Protein AF-A0A2V9NX56-F1 (afdb_monomer)

Mean predicted aligned error: 3.72 Å

Sequence (125 aa):
PAPVIPRLKEILAKPDQTLGFYNGELRFWLGWAQDVAGDHAVAQETWRQARSELEPLLKEQPENFQLIGDLALTNMGLGDKAAALTLAERAMAANPIEKDALSGPTPIEILARVAARMGEPDRAI

Nearest PDB structures (foldseek):
  3gw4-assembly1_A  TM=5.464E-01  e=4.315E-02  Deinococcus radiodurans R1 = ATCC 13939 = DSM 20539
  3q15-assembly2_B-3  TM=5.459E-01  e=6.366E-02  Bacillus subtilis
  8rte-assembly1_A  TM=5.628E-01  e=6.683E-02  Bacillus phage phi105
  8rte-assembly1_B  TM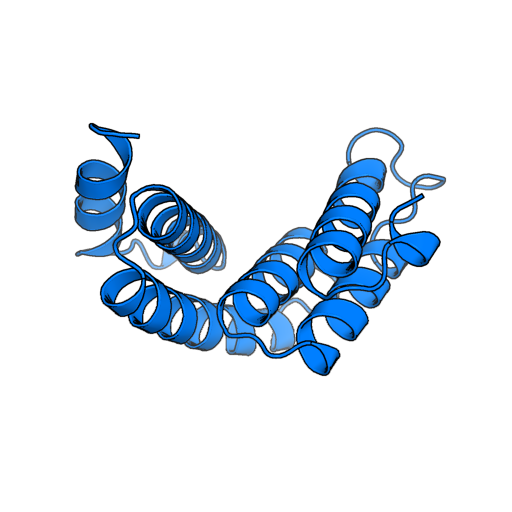=5.549E-01  e=1.386E-01  Bacillus phage phi105
  4i1a-assembly3_B  TM=5.572E-01  e=3.017E-01  Bacillus subtilis subsp. subtilis str. 168

Radius of gyration: 14.26 Å; Cα contacts (8 Å, |Δi|>4): 169; chains: 1; bounding box: 34×26×37 Å

Secondary structure (DSSP, 8-state):
-TTHHHHHHHHHTS--GGGTTHHHHHHHHHHHHHHHTT-HHHHHHHHHHHHHHHHHHHHH-TT-HHHHHHHHHHHHHTT-HHHHHHHHHHHHHHS-TTT-TTTTHHHHHHHHHHHHHTT-GGG--

Solvent-accessible surface area (backbone atoms only — not comparable to full-atom values): 6499 Å² total; per-residue (Å²): 114,88,72,53,55,63,51,46,51,59,52,63,71,65,64,63,75,90,51,59,64,54,57,22,46,49,29,38,54,40,18,50,54,29,43,76,70,66,41,49,75,60,14,45,53,34,26,53,51,19,44,68,54,38,57,62,49,39,72,78,40,77,64,45,32,66,61,33,34,48,48,11,52,29,27,45,70,68,66,38,55,67,60,14,51,56,28,14,53,49,12,30,7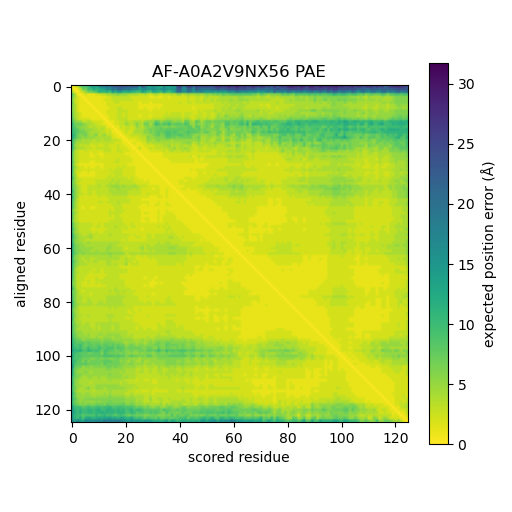0,55,35,42,43,93,82,32,76,84,61,17,58,53,29,52,53,48,30,21,53,45,24,45,76,66,75,37,56,83,65,40,107

pLDDT: mean 92.79, std 6.62, range [53.03, 98.38]

Foldseek 3Di:
DVPLLVVLCVCLVDPDVVCQLVNLVSLLVNLVVCVVVVVLVVSLVSLVVSLVRLVVSCVVVVLPLVSLLSNLSSCLSNVVLVSNLVSLVSSLVSQPCVVPVPCSCVSLCSNLVSCVSNVNNVRND

Structure (mmCIF, N/CA/C/O backbone):
data_AF-A0A2V9NX56-F1
#
_entry.id   AF-A0A2V9NX56-F1
#
loop_
_atom_site.group_PDB
_atom_site.id
_atom_site.type_symbol
_atom_site.label_atom_id
_atom_site.label_alt_id
_atom_site.label_comp_id
_atom_site.label_asym_id
_atom_site.label_entity_id
_atom_site.label_seq_id
_atom_site.pdbx_PDB_ins_code
_atom_site.Cartn_x
_atom_site.Cartn_y
_atom_site.Cartn_z
_atom_site.occupancy
_atom_site.B_iso_or_equiv
_atom_site.auth_seq_id
_atom_site.auth_comp_id
_atom_site.auth_asym_id
_atom_site.auth_atom_id
_atom_site.pdbx_PDB_model_num
ATOM 1 N N . PRO A 1 1 ? -8.582 -11.622 12.189 1.00 53.03 1 PRO A N 1
ATOM 2 C CA . PRO A 1 1 ? -8.528 -10.135 12.193 1.00 53.03 1 PRO A CA 1
ATOM 3 C C . PRO A 1 1 ? -8.675 -9.478 13.581 1.00 53.03 1 PRO A C 1
ATOM 5 O O . PRO A 1 1 ? -8.034 -8.462 13.814 1.00 53.03 1 PRO A O 1
ATOM 8 N N . ALA A 1 2 ? -9.475 -10.035 14.503 1.00 56.25 2 ALA A N 1
ATOM 9 C CA . ALA A 1 2 ? -9.874 -9.353 15.747 1.00 56.25 2 ALA A CA 1
ATOM 10 C C . ALA A 1 2 ? -8.753 -8.697 16.608 1.00 56.25 2 ALA A C 1
ATOM 12 O O . ALA A 1 2 ? -9.014 -7.616 17.128 1.00 56.25 2 ALA A O 1
ATOM 13 N N . PRO A 1 3 ? -7.514 -9.230 16.737 1.00 79.44 3 PRO A N 1
ATOM 14 C CA . PRO A 1 3 ? -6.470 -8.550 17.518 1.00 79.44 3 PRO A CA 1
ATOM 15 C C . PRO A 1 3 ? -5.551 -7.604 16.716 1.00 79.44 3 PRO A C 1
ATOM 17 O O . PRO A 1 3 ? -4.817 -6.832 17.329 1.00 79.44 3 PRO A O 1
ATOM 20 N N . VAL A 1 4 ? -5.560 -7.622 15.373 1.00 89.31 4 VAL A N 1
ATOM 21 C CA . VAL A 1 4 ? -4.562 -6.865 14.580 1.00 89.31 4 VAL A CA 1
ATOM 22 C C . VAL A 1 4 ? -4.902 -5.379 14.455 1.00 89.31 4 VAL A C 1
ATOM 24 O O . VAL A 1 4 ? -4.019 -4.535 14.578 1.00 89.31 4 VAL A O 1
ATOM 27 N N . ILE A 1 5 ? -6.186 -5.044 14.279 1.00 92.88 5 ILE A N 1
ATOM 28 C CA . ILE A 1 5 ? -6.639 -3.653 14.116 1.00 92.88 5 ILE A CA 1
ATOM 29 C C . ILE A 1 5 ? -6.293 -2.805 15.353 1.00 92.88 5 ILE A C 1
ATOM 31 O O . ILE A 1 5 ? -5.704 -1.737 15.171 1.00 92.88 5 ILE A O 1
ATOM 35 N N . PRO A 1 6 ? -6.588 -3.236 16.601 1.00 93.88 6 PRO A N 1
ATOM 36 C CA . PRO A 1 6 ? -6.204 -2.467 17.785 1.00 93.88 6 PRO A CA 1
ATOM 37 C C . PRO A 1 6 ? -4.690 -2.273 17.899 1.00 93.88 6 PRO A C 1
ATOM 39 O O . PRO A 1 6 ? -4.243 -1.182 18.241 1.00 93.88 6 PRO A O 1
ATOM 42 N N . ARG A 1 7 ? -3.896 -3.297 17.557 1.00 93.06 7 ARG A N 1
ATOM 43 C CA . ARG A 1 7 ? -2.434 -3.230 17.653 1.00 93.06 7 ARG A CA 1
ATOM 44 C C . ARG A 1 7 ? -1.824 -2.260 16.644 1.00 93.06 7 ARG A C 1
ATOM 46 O O . ARG A 1 7 ? -0.951 -1.478 17.005 1.00 93.06 7 ARG A O 1
ATOM 53 N N . LEU A 1 8 ? -2.301 -2.278 15.401 1.00 93.31 8 LEU A N 1
ATOM 54 C CA . LEU A 1 8 ? -1.861 -1.331 14.377 1.00 93.31 8 LEU A CA 1
ATOM 55 C C . LEU A 1 8 ? -2.241 0.106 14.755 1.00 93.31 8 LEU A C 1
ATOM 57 O O . LEU A 1 8 ? -1.409 1.000 14.635 1.00 93.31 8 LEU A O 1
ATOM 61 N N . LYS A 1 9 ? -3.450 0.326 15.292 1.00 93.19 9 LYS A N 1
ATOM 62 C CA . LYS A 1 9 ? -3.862 1.644 15.808 1.00 93.19 9 LYS A CA 1
ATOM 63 C C . LYS A 1 9 ? -2.961 2.136 16.941 1.00 93.19 9 LYS A C 1
ATOM 65 O O . LYS A 1 9 ? -2.625 3.312 16.965 1.00 93.19 9 LYS A O 1
ATOM 70 N N . GLU A 1 10 ? -2.572 1.260 17.865 1.00 93.19 10 GLU A N 1
ATOM 71 C CA . GLU A 1 10 ? -1.678 1.609 18.975 1.00 93.19 10 GLU A CA 1
ATOM 72 C C . GLU A 1 10 ? -0.300 2.066 18.476 1.00 93.19 10 GLU A C 1
ATOM 74 O O . GLU A 1 10 ? 0.187 3.113 18.898 1.00 93.19 10 GLU A O 1
ATOM 79 N N . ILE A 1 11 ? 0.299 1.321 17.541 1.00 90.81 11 ILE A N 1
ATOM 80 C CA . ILE A 1 11 ? 1.599 1.665 16.943 1.00 90.81 11 ILE A CA 1
ATOM 81 C C . ILE A 1 11 ? 1.501 2.999 16.187 1.00 90.81 11 ILE A C 1
ATOM 83 O O . ILE A 1 11 ? 2.327 3.890 16.371 1.00 90.81 11 ILE A O 1
ATOM 87 N N . LEU A 1 12 ? 0.447 3.169 15.386 1.00 91.56 12 LEU A N 1
ATOM 88 C CA . LEU A 1 12 ? 0.234 4.358 14.558 1.00 91.56 12 LEU A CA 1
ATOM 89 C C . LEU A 1 12 ? -0.251 5.588 15.342 1.00 91.56 12 LEU A C 1
ATOM 91 O O . LEU A 1 12 ? -0.281 6.682 14.787 1.00 91.56 12 LEU A O 1
ATOM 95 N N . ALA A 1 13 ? -0.603 5.451 16.625 1.00 91.62 13 ALA A N 1
ATOM 96 C CA . ALA A 1 13 ? -0.949 6.592 17.475 1.00 91.62 13 ALA A CA 1
ATOM 97 C C . ALA A 1 13 ? 0.274 7.456 17.823 1.00 91.62 13 ALA A C 1
ATOM 99 O O . ALA A 1 13 ? 0.137 8.650 18.094 1.00 91.62 13 ALA A O 1
ATOM 100 N N . LYS A 1 14 ? 1.470 6.857 17.834 1.00 90.25 14 LYS A N 1
ATOM 101 C CA . LYS A 1 14 ? 2.755 7.541 18.028 1.00 90.25 14 LYS A CA 1
ATOM 102 C C . LYS A 1 14 ? 3.771 6.968 17.036 1.00 90.25 14 LYS A C 1
ATOM 104 O O . LYS A 1 14 ? 4.647 6.209 17.449 1.00 90.25 14 LYS A O 1
ATOM 109 N N . PRO A 1 15 ? 3.631 7.294 15.739 1.00 83.75 15 PRO A N 1
ATOM 110 C CA . PRO A 1 15 ? 4.457 6.697 14.704 1.00 83.75 15 PRO A CA 1
ATOM 111 C C . PRO A 1 15 ? 5.912 7.129 14.891 1.00 83.75 15 PRO A C 1
ATOM 113 O O . PRO A 1 15 ? 6.219 8.325 14.953 1.00 83.75 15 PRO A O 1
ATOM 116 N N . ASP A 1 16 ? 6.805 6.148 14.977 1.00 87.25 16 ASP A N 1
ATOM 117 C CA . ASP A 1 16 ? 8.241 6.386 15.020 1.00 87.25 16 ASP A CA 1
ATOM 118 C C . ASP A 1 16 ? 8.696 6.884 13.645 1.00 87.25 16 ASP A C 1
ATOM 120 O O . ASP A 1 16 ? 8.650 6.163 12.649 1.00 87.25 16 ASP A O 1
ATOM 124 N N . GLN A 1 17 ? 9.114 8.148 13.578 1.00 83.25 17 GLN A N 1
ATOM 125 C CA . GLN A 1 17 ? 9.516 8.792 12.327 1.00 83.25 17 GLN A CA 1
ATOM 126 C C . GLN A 1 17 ? 10.764 8.145 11.710 1.00 83.25 17 GLN A C 1
ATOM 128 O O . GLN A 1 17 ? 10.970 8.250 10.503 1.00 83.25 17 GLN A O 1
ATOM 133 N N . THR A 1 18 ? 11.574 7.434 12.502 1.00 86.25 18 THR A N 1
ATOM 134 C CA . THR A 1 18 ? 12.757 6.721 11.998 1.00 86.25 18 THR A CA 1
ATOM 135 C C . THR A 1 18 ? 12.397 5.513 11.132 1.00 86.25 18 THR A C 1
ATOM 137 O O . THR A 1 18 ? 13.228 5.047 10.356 1.00 86.25 18 THR A O 1
ATOM 140 N N . LEU A 1 19 ? 11.144 5.049 11.198 1.00 81.06 19 LEU A N 1
ATOM 141 C CA . LEU A 1 19 ? 10.632 3.953 10.379 1.00 81.06 19 LEU A CA 1
ATOM 142 C C . LEU A 1 19 ? 10.379 4.354 8.916 1.00 81.06 19 LEU A C 1
ATOM 144 O O . LEU A 1 19 ? 10.158 3.480 8.082 1.00 81.06 19 LEU A O 1
ATOM 148 N N . GLY A 1 20 ? 10.411 5.645 8.569 1.00 83.88 20 GLY A N 1
ATOM 149 C CA . GLY A 1 20 ? 10.235 6.099 7.186 1.00 83.88 20 GLY A CA 1
ATOM 150 C C . GLY A 1 20 ? 8.963 5.530 6.546 1.00 83.88 20 GLY A C 1
ATOM 151 O O . GLY A 1 20 ? 7.862 5.714 7.072 1.00 83.88 20 GLY A O 1
ATOM 152 N N . PHE A 1 21 ? 9.111 4.803 5.432 1.00 82.81 21 PHE A N 1
ATOM 153 C CA . PHE A 1 21 ? 7.969 4.259 4.688 1.00 82.81 21 PHE A CA 1
ATOM 154 C C . PHE A 1 21 ? 7.204 3.147 5.396 1.00 82.81 21 PHE A C 1
ATOM 156 O O . PHE A 1 21 ? 6.024 2.961 5.098 1.00 82.81 21 PHE A O 1
ATOM 163 N N . TYR A 1 22 ? 7.809 2.480 6.380 1.00 86.06 22 TYR A N 1
ATOM 164 C CA . TYR A 1 22 ? 7.122 1.443 7.145 1.00 86.06 22 TYR A CA 1
ATOM 165 C C . TYR A 1 22 ? 5.904 1.997 7.906 1.00 86.06 22 TYR A C 1
ATOM 167 O O . TYR A 1 22 ? 4.956 1.260 8.150 1.00 86.06 22 TYR A O 1
ATOM 175 N N . ASN A 1 23 ? 5.854 3.299 8.234 1.00 86.38 23 ASN A N 1
ATOM 176 C CA . ASN A 1 23 ? 4.632 3.913 8.780 1.00 86.38 23 ASN A CA 1
ATOM 177 C C . ASN A 1 23 ? 3.477 3.906 7.763 1.00 86.38 23 ASN A C 1
ATOM 179 O O . ASN A 1 23 ? 2.332 3.624 8.125 1.00 86.38 23 ASN A O 1
ATOM 183 N N . GLY A 1 24 ? 3.785 4.178 6.493 1.00 82.88 24 GLY A N 1
ATOM 184 C CA . GLY A 1 24 ? 2.826 4.103 5.395 1.00 82.88 24 GLY A CA 1
ATOM 185 C C . GLY A 1 24 ? 2.389 2.664 5.117 1.00 82.88 24 GLY A C 1
ATOM 186 O O . GLY A 1 24 ? 1.193 2.414 4.983 1.00 82.88 24 GLY A O 1
ATOM 187 N N . GLU A 1 25 ? 3.324 1.710 5.142 1.00 88.19 25 GLU A N 1
ATOM 188 C CA . GLU A 1 25 ? 3.030 0.274 5.022 1.00 88.19 25 GLU A CA 1
ATOM 189 C C . GLU A 1 25 ? 2.101 -0.207 6.156 1.00 88.19 25 GLU A C 1
ATOM 191 O O . GLU A 1 25 ? 1.087 -0.866 5.922 1.00 88.19 25 GLU A O 1
ATOM 196 N N . LEU A 1 26 ? 2.380 0.177 7.406 1.00 92.94 26 LEU A N 1
ATOM 197 C CA . LEU A 1 26 ? 1.529 -0.158 8.553 1.00 92.94 26 LEU A CA 1
ATOM 198 C C . LEU A 1 26 ? 0.122 0.438 8.422 1.00 92.94 26 LEU A C 1
ATOM 200 O O . LEU A 1 26 ? -0.860 -0.215 8.792 1.00 92.94 26 LEU A O 1
ATOM 204 N N . ARG A 1 27 ? -0.003 1.658 7.881 1.00 92.44 27 ARG A N 1
ATOM 205 C CA . ARG A 1 27 ? -1.314 2.237 7.552 1.00 92.44 27 ARG A CA 1
ATOM 206 C C . ARG A 1 27 ? -2.002 1.480 6.426 1.00 92.44 27 ARG A C 1
ATOM 208 O O . ARG A 1 27 ? -3.212 1.279 6.516 1.00 92.44 27 ARG A O 1
ATOM 215 N N . PHE A 1 28 ? -1.261 1.008 5.424 1.00 91.94 28 PHE A N 1
ATOM 216 C CA . PHE A 1 28 ? -1.819 0.137 4.397 1.00 91.94 28 PHE A CA 1
ATOM 217 C C . PHE A 1 28 ? -2.418 -1.138 5.029 1.00 91.94 28 PHE A C 1
ATOM 219 O O . PHE A 1 28 ? -3.599 -1.441 4.835 1.00 91.94 28 PHE A O 1
ATOM 226 N N . TRP A 1 29 ? -1.660 -1.834 5.879 1.00 93.25 29 TRP A N 1
ATOM 227 C CA . TRP A 1 29 ? -2.146 -3.035 6.567 1.00 93.25 29 TRP A CA 1
ATOM 228 C C . TRP A 1 29 ? -3.361 -2.760 7.462 1.00 93.25 29 TRP A C 1
ATOM 230 O O . TRP A 1 29 ? -4.276 -3.586 7.541 1.00 93.25 29 TRP A O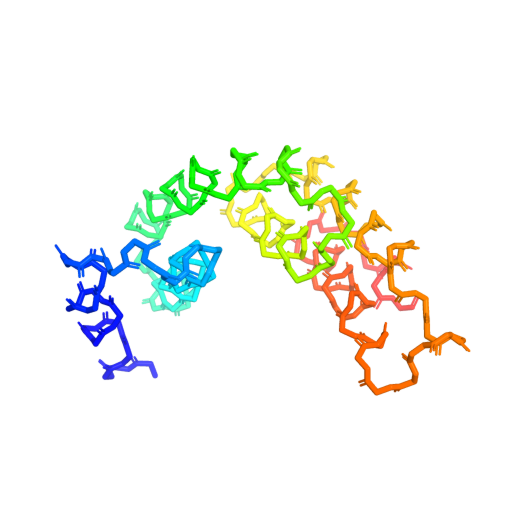 1
ATOM 240 N N . LEU A 1 30 ? -3.408 -1.593 8.112 1.00 95.81 30 LEU A N 1
ATOM 241 C CA . LEU A 1 30 ? -4.555 -1.180 8.920 1.00 95.81 30 LEU A CA 1
ATOM 242 C C . LEU A 1 30 ? -5.805 -0.964 8.061 1.00 95.81 30 LEU A C 1
ATOM 244 O O . LEU A 1 30 ? -6.873 -1.457 8.428 1.00 95.81 30 LEU A O 1
ATOM 248 N N . GLY A 1 31 ? -5.676 -0.262 6.932 1.00 94.62 31 GLY A N 1
ATOM 249 C CA . GLY A 1 31 ? -6.782 -0.041 6.003 1.00 94.62 31 GLY A CA 1
ATOM 250 C C . GLY A 1 31 ? -7.324 -1.364 5.470 1.00 94.62 31 GLY A C 1
ATOM 251 O O . GLY A 1 31 ? -8.536 -1.576 5.457 1.00 94.62 31 GLY A O 1
ATOM 252 N N . TRP A 1 32 ? -6.432 -2.304 5.136 1.00 93.81 32 TRP A N 1
ATOM 253 C CA . TRP A 1 32 ? -6.815 -3.620 4.623 1.00 93.81 32 TRP A CA 1
ATOM 254 C C . TRP A 1 32 ? -7.591 -4.412 5.670 1.00 93.81 32 TRP A C 1
ATOM 256 O O . TRP A 1 32 ? -8.663 -4.947 5.390 1.00 93.81 32 TRP A O 1
ATOM 266 N N . ALA A 1 33 ? -7.077 -4.451 6.901 1.00 95.00 33 ALA A N 1
ATOM 267 C CA . ALA A 1 33 ? -7.722 -5.170 7.988 1.00 95.00 33 ALA A CA 1
ATOM 268 C C . ALA A 1 33 ? -9.111 -4.597 8.317 1.00 95.00 33 ALA A C 1
ATOM 270 O O . ALA A 1 33 ? -10.025 -5.370 8.601 1.00 95.00 33 ALA A O 1
ATOM 271 N N . GLN A 1 34 ? -9.279 -3.271 8.259 1.00 95.62 34 GLN A N 1
ATOM 272 C CA . GLN A 1 34 ? -10.572 -2.602 8.442 1.00 95.62 34 GLN A CA 1
ATOM 273 C C . GLN A 1 34 ? -11.549 -2.917 7.301 1.00 95.62 34 GLN A C 1
ATOM 275 O O . GLN A 1 34 ? -12.705 -3.233 7.571 1.00 95.62 34 GLN A O 1
ATOM 280 N N . ASP A 1 35 ? -11.086 -2.898 6.047 1.00 92.56 35 ASP A N 1
ATOM 281 C CA . ASP A 1 35 ? -11.914 -3.214 4.874 1.00 92.56 35 ASP A CA 1
ATOM 282 C C . ASP A 1 35 ? -12.419 -4.666 4.932 1.00 92.56 35 ASP A C 1
ATOM 284 O O . ASP A 1 35 ? -13.608 -4.930 4.765 1.00 92.56 35 ASP A O 1
ATOM 288 N N . VAL A 1 36 ? -11.534 -5.609 5.279 1.00 91.62 36 VAL A N 1
ATOM 289 C CA . VAL A 1 36 ? -11.878 -7.030 5.482 1.00 91.62 36 VAL A CA 1
ATOM 290 C C . VAL A 1 36 ? -12.824 -7.235 6.671 1.00 91.62 36 VAL A C 1
ATOM 292 O O . VAL A 1 36 ? -13.622 -8.171 6.663 1.00 91.62 36 VAL A O 1
ATOM 295 N N . ALA A 1 37 ? -12.757 -6.381 7.694 1.00 93.31 37 ALA A N 1
ATOM 296 C CA . ALA A 1 37 ? -13.674 -6.414 8.833 1.00 93.31 37 ALA A CA 1
ATOM 297 C C . ALA A 1 37 ? -15.059 -5.805 8.529 1.00 93.31 37 ALA A C 1
ATOM 299 O O . ALA A 1 37 ? -15.952 -5.914 9.366 1.00 93.31 37 ALA A O 1
ATOM 300 N N . GLY A 1 38 ? -15.252 -5.199 7.350 1.00 93.75 38 GLY A N 1
ATOM 301 C CA . GLY A 1 38 ? -16.494 -4.523 6.958 1.00 93.75 38 GLY A CA 1
ATOM 302 C C . GLY A 1 38 ? -16.591 -3.063 7.415 1.00 93.75 38 GLY A C 1
ATOM 303 O O . GLY A 1 38 ? -17.594 -2.399 7.149 1.00 93.75 38 GLY A O 1
ATOM 304 N N . ASP A 1 39 ? -15.547 -2.522 8.050 1.00 95.00 39 ASP A N 1
ATOM 305 C CA . ASP A 1 39 ? -15.488 -1.140 8.540 1.00 95.00 39 ASP A CA 1
ATOM 306 C C . ASP A 1 39 ? -15.110 -0.159 7.410 1.00 95.00 39 ASP A C 1
ATOM 308 O O . ASP A 1 39 ? -14.198 0.660 7.544 1.00 95.00 39 ASP A O 1
ATOM 312 N N . HIS A 1 40 ? -15.802 -0.227 6.268 1.00 94.19 40 HIS A N 1
ATOM 313 C CA . HIS A 1 40 ? -15.401 0.439 5.019 1.00 94.19 40 HIS A CA 1
ATOM 314 C C . HIS A 1 40 ? -15.208 1.959 5.144 1.00 94.19 40 HIS A C 1
ATOM 316 O O . HIS A 1 40 ? -14.298 2.525 4.539 1.00 94.19 40 HIS A O 1
ATOM 322 N N . ALA A 1 41 ? -16.031 2.638 5.950 1.00 95.12 41 ALA A N 1
ATOM 323 C CA . ALA A 1 41 ? -15.888 4.077 6.182 1.00 95.12 41 ALA A CA 1
ATOM 324 C C . ALA A 1 41 ? -14.579 4.415 6.919 1.00 95.12 41 ALA A C 1
ATOM 326 O O . ALA A 1 41 ? -13.912 5.392 6.585 1.00 95.12 41 ALA A O 1
ATOM 327 N N . VAL A 1 42 ? -14.193 3.583 7.891 1.00 95.44 42 VAL A N 1
ATOM 328 C CA . VAL A 1 42 ? -12.935 3.738 8.633 1.00 95.44 42 VAL A CA 1
ATOM 329 C C . VAL A 1 42 ? -11.751 3.376 7.737 1.00 95.44 42 VAL A C 1
ATOM 331 O O . VAL A 1 42 ? -10.761 4.105 7.715 1.00 95.44 42 VAL A O 1
ATOM 334 N N . ALA A 1 43 ? -11.881 2.303 6.951 1.00 96.31 43 ALA A N 1
ATOM 335 C CA . ALA A 1 43 ? -10.875 1.893 5.978 1.00 96.31 43 ALA A CA 1
ATOM 336 C C . ALA A 1 43 ? -10.573 3.014 4.978 1.00 96.31 43 ALA A C 1
ATOM 338 O O . ALA A 1 43 ? -9.407 3.310 4.735 1.00 96.31 43 ALA A O 1
ATOM 339 N N . GLN A 1 44 ? -11.603 3.695 4.461 1.00 96.94 44 GLN A N 1
ATOM 340 C CA . GLN A 1 44 ? -11.432 4.793 3.508 1.00 96.94 44 GLN A CA 1
ATOM 341 C C . GLN A 1 44 ? -10.584 5.939 4.073 1.00 96.94 44 GLN A C 1
ATOM 343 O O . GLN A 1 44 ? -9.714 6.454 3.371 1.00 96.94 44 GLN A O 1
ATOM 348 N N . GLU A 1 45 ? -10.800 6.316 5.333 1.00 96.81 45 GLU A N 1
ATOM 349 C CA . GLU A 1 45 ? -9.986 7.340 5.991 1.00 96.81 45 GLU A CA 1
ATOM 350 C C . GLU A 1 45 ? -8.542 6.862 6.177 1.00 96.81 45 GLU A C 1
ATOM 352 O O . GLU A 1 45 ? -7.598 7.566 5.816 1.00 96.81 45 GLU A O 1
ATOM 357 N N . THR A 1 46 ? -8.352 5.625 6.643 1.00 97.25 46 THR A N 1
ATOM 358 C CA . THR A 1 46 ? -7.013 5.038 6.783 1.00 97.25 46 THR A CA 1
ATOM 359 C C . THR A 1 46 ? -6.271 4.988 5.444 1.00 97.25 46 THR A C 1
ATOM 361 O O . THR A 1 46 ? -5.083 5.304 5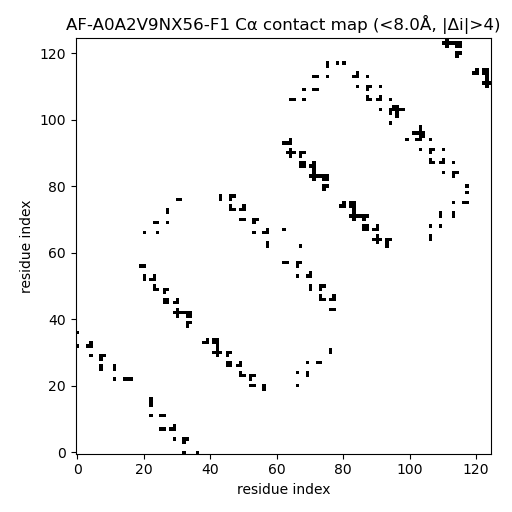.390 1.00 97.25 46 THR A O 1
ATOM 364 N N . TRP A 1 47 ? -6.959 4.672 4.344 1.00 97.38 47 TRP A N 1
ATOM 365 C CA . TRP A 1 47 ? -6.373 4.692 3.007 1.00 97.38 47 TRP A CA 1
ATOM 366 C C . TRP A 1 47 ? -5.923 6.087 2.572 1.00 97.38 47 TRP A C 1
ATOM 368 O O . TRP A 1 47 ? -4.849 6.235 1.988 1.00 97.38 47 TRP A O 1
ATOM 378 N N . ARG A 1 48 ? -6.703 7.132 2.877 1.00 97.50 48 ARG A N 1
ATOM 379 C CA . ARG A 1 48 ? -6.300 8.519 2.587 1.00 97.50 48 ARG A CA 1
ATOM 380 C C . ARG A 1 48 ? -5.039 8.896 3.354 1.00 97.50 48 ARG A C 1
ATOM 382 O O . ARG A 1 48 ? -4.144 9.509 2.773 1.00 97.50 48 ARG A O 1
ATOM 389 N N . GLN A 1 49 ? -4.949 8.486 4.617 1.00 95.44 49 GLN A N 1
ATOM 390 C CA . GLN A 1 49 ? -3.767 8.720 5.442 1.00 95.44 49 GLN A CA 1
ATOM 391 C C . GLN A 1 49 ? -2.548 7.969 4.903 1.00 95.44 49 GLN A C 1
ATOM 393 O O . GLN A 1 49 ? -1.508 8.591 4.705 1.00 95.44 49 GLN A O 1
ATOM 398 N N . ALA A 1 50 ? -2.686 6.676 4.582 1.00 95.75 50 ALA A N 1
ATOM 399 C CA . ALA A 1 50 ? -1.619 5.884 3.969 1.00 95.75 50 ALA A CA 1
ATOM 400 C C . ALA A 1 50 ? -1.077 6.570 2.705 1.00 95.75 50 ALA A C 1
ATOM 402 O O . ALA A 1 50 ? 0.124 6.801 2.586 1.00 95.75 50 ALA A O 1
ATOM 403 N N . ARG A 1 51 ? -1.968 7.002 1.802 1.00 96.56 51 ARG A N 1
ATOM 404 C CA . ARG A 1 51 ? -1.576 7.706 0.575 1.00 96.56 51 ARG A CA 1
ATOM 405 C C . ARG A 1 51 ? -0.814 9.000 0.866 1.00 96.56 51 ARG A C 1
ATOM 407 O O . ARG A 1 51 ? 0.230 9.228 0.264 1.00 96.56 51 ARG A O 1
ATOM 414 N N . SER A 1 52 ? -1.304 9.814 1.803 1.00 94.31 52 SER A N 1
ATOM 415 C CA . SER A 1 52 ? -0.677 11.098 2.150 1.00 94.31 52 SER A CA 1
ATOM 416 C C . SER A 1 52 ? 0.746 10.965 2.701 1.00 94.31 52 SER A C 1
ATOM 418 O O . SER 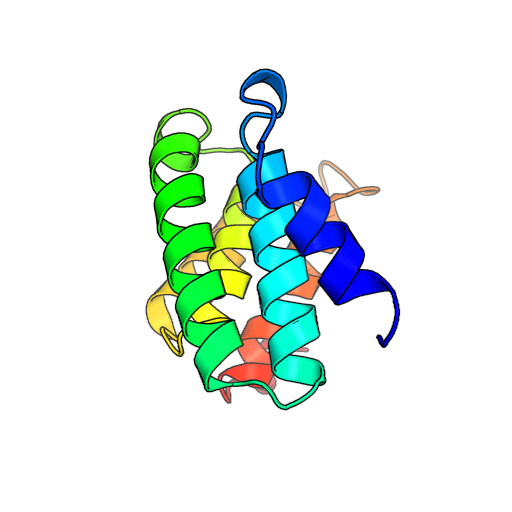A 1 52 ? 1.543 11.888 2.559 1.00 94.31 52 SER A O 1
ATOM 420 N N . GLU A 1 53 ? 1.076 9.819 3.295 1.00 92.25 53 GLU A N 1
ATOM 421 C CA . GLU A 1 53 ? 2.404 9.550 3.848 1.00 92.25 53 GLU A CA 1
ATOM 422 C C . GLU A 1 53 ? 3.335 8.846 2.869 1.00 92.25 53 GLU A C 1
ATOM 424 O O . GLU A 1 53 ? 4.533 9.117 2.854 1.00 92.25 53 GLU A O 1
ATOM 429 N N . LEU A 1 54 ? 2.794 7.962 2.031 1.00 94.19 54 LEU A N 1
ATOM 430 C CA . LEU A 1 54 ? 3.565 7.229 1.032 1.00 94.19 54 LEU A CA 1
ATOM 431 C C . LEU A 1 54 ? 3.970 8.127 -0.153 1.00 94.19 54 LEU A C 1
ATOM 433 O O . LEU A 1 54 ? 5.074 7.990 -0.679 1.00 94.19 54 LEU A O 1
ATOM 437 N N . GLU A 1 55 ? 3.119 9.071 -0.574 1.00 95.38 55 GLU A N 1
ATOM 438 C CA . GLU A 1 55 ? 3.38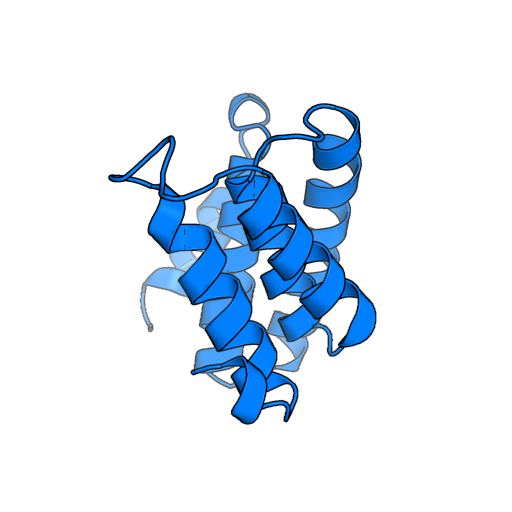4 9.939 -1.736 1.00 95.38 55 GLU A CA 1
ATOM 439 C C . GLU A 1 55 ? 4.648 10.815 -1.605 1.00 95.38 55 GLU A C 1
ATOM 441 O O . GLU A 1 55 ? 5.419 10.870 -2.570 1.00 95.38 55 GLU A O 1
ATOM 446 N N . PRO A 1 56 ? 4.914 11.507 -0.475 1.00 94.62 56 PRO A N 1
ATOM 447 C CA . PRO A 1 56 ? 6.163 12.246 -0.288 1.00 94.62 56 PRO A CA 1
ATOM 448 C C . PRO A 1 56 ? 7.390 11.333 -0.329 1.00 94.62 56 PRO A C 1
ATOM 450 O O . PRO A 1 56 ? 8.357 11.639 -1.024 1.00 94.62 56 PRO A O 1
ATOM 453 N N . LEU A 1 57 ? 7.316 10.176 0.332 1.00 93.19 57 LEU A N 1
ATOM 454 C CA . LEU A 1 57 ? 8.415 9.212 0.388 1.00 93.19 57 LEU A CA 1
ATOM 455 C C . LEU A 1 57 ? 8.738 8.628 -0.990 1.00 93.19 57 LEU A C 1
ATOM 457 O O . LEU A 1 57 ? 9.894 8.328 -1.274 1.00 93.19 57 LEU A O 1
ATOM 461 N N . LEU A 1 58 ? 7.753 8.536 -1.889 1.00 95.31 58 LEU A N 1
ATOM 462 C CA . LEU A 1 58 ? 7.974 8.055 -3.257 1.00 95.31 58 LEU A CA 1
ATOM 463 C C . LEU A 1 58 ? 8.756 9.050 -4.108 1.00 95.31 58 LEU A C 1
ATOM 465 O O . LEU A 1 58 ? 9.434 8.652 -5.054 1.00 95.31 58 LEU A O 1
ATOM 469 N N . LYS A 1 59 ? 8.692 10.340 -3.774 1.00 94.69 59 LYS A N 1
ATOM 470 C CA . LYS A 1 59 ? 9.533 11.355 -4.420 1.00 94.69 59 LYS A CA 1
ATOM 471 C C . LYS A 1 59 ? 10.990 11.217 -3.984 1.00 94.69 59 LYS A C 1
ATOM 473 O O . LYS A 1 59 ? 11.879 11.460 -4.791 1.00 94.69 59 LYS A O 1
ATOM 478 N N . GLU A 1 60 ? 11.221 10.816 -2.737 1.00 94.00 60 GLU A N 1
ATOM 479 C CA . GLU A 1 60 ? 12.558 10.589 -2.179 1.00 94.00 60 GLU A CA 1
ATOM 480 C C . GLU A 1 60 ? 13.150 9.243 -2.620 1.00 94.00 60 GLU A C 1
ATOM 482 O O . GLU A 1 60 ? 14.351 9.139 -2.852 1.00 94.00 60 GLU A O 1
ATOM 487 N N . GLN A 1 61 ? 12.303 8.220 -2.767 1.00 93.81 61 GLN A N 1
ATOM 488 C CA . GLN A 1 61 ? 12.685 6.848 -3.108 1.00 93.81 61 GLN A CA 1
ATOM 489 C C . GLN A 1 61 ? 11.912 6.344 -4.341 1.00 93.81 61 GLN A C 1
ATOM 491 O O . GLN A 1 61 ? 11.095 5.425 -4.237 1.00 93.81 61 GLN A O 1
ATOM 496 N N . PRO A 1 62 ? 12.155 6.915 -5.534 1.00 94.94 62 PRO A N 1
ATOM 497 C CA . PRO A 1 62 ? 11.360 6.627 -6.727 1.00 94.94 62 PRO A CA 1
ATOM 498 C C . PRO A 1 62 ? 11.488 5.190 -7.254 1.00 94.94 62 PRO A C 1
ATOM 500 O O . PRO A 1 62 ? 10.681 4.789 -8.092 1.00 94.94 62 PRO A O 1
ATOM 503 N N . GLU A 1 63 ? 12.473 4.419 -6.799 1.00 94.06 63 GLU A N 1
ATOM 504 C CA . GLU A 1 63 ? 12.712 3.034 -7.234 1.00 94.06 63 GLU A CA 1
ATOM 505 C C . GLU A 1 63 ? 12.382 1.997 -6.147 1.00 94.06 63 GLU A C 1
ATOM 507 O O . GLU A 1 63 ? 12.547 0.801 -6.364 1.00 94.06 63 GLU A O 1
ATOM 512 N N . ASN A 1 64 ? 11.888 2.427 -4.980 1.00 95.06 64 ASN A N 1
ATOM 513 C CA . ASN A 1 64 ? 11.502 1.514 -3.905 1.00 95.06 64 ASN A CA 1
ATOM 514 C C . ASN A 1 64 ? 10.199 0.783 -4.280 1.00 95.06 64 ASN A C 1
ATOM 516 O O . ASN A 1 64 ? 9.104 1.340 -4.185 1.00 95.06 64 ASN A O 1
ATOM 520 N N . PHE A 1 65 ? 10.317 -0.465 -4.739 1.00 95.00 65 PHE A N 1
ATOM 521 C CA . PHE A 1 65 ? 9.178 -1.225 -5.253 1.00 95.00 65 PHE A CA 1
ATOM 522 C C . PHE A 1 65 ? 8.144 -1.572 -4.176 1.00 95.00 65 PHE A C 1
ATOM 524 O O . PHE A 1 65 ? 6.961 -1.643 -4.503 1.00 95.00 65 PHE A O 1
ATOM 531 N N . GLN A 1 66 ? 8.555 -1.763 -2.915 1.00 94.38 66 GLN A N 1
ATOM 532 C CA . GLN A 1 66 ? 7.630 -2.011 -1.806 1.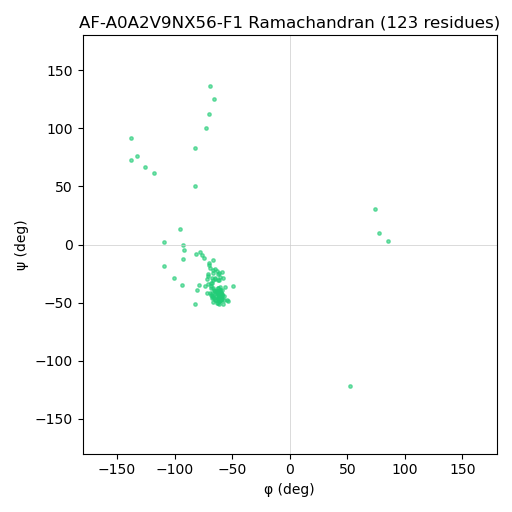00 94.38 66 GLN A CA 1
ATOM 533 C C . GLN A 1 66 ? 6.720 -0.804 -1.607 1.00 94.38 66 GLN A C 1
ATOM 535 O O . GLN A 1 66 ? 5.501 -0.932 -1.651 1.00 94.38 66 GLN A O 1
ATOM 540 N N . LEU A 1 67 ? 7.317 0.385 -1.519 1.00 95.56 67 LEU A N 1
ATOM 541 C CA . LEU A 1 67 ? 6.594 1.645 -1.393 1.00 95.56 67 LEU A CA 1
ATOM 542 C C . LEU A 1 67 ? 5.630 1.880 -2.570 1.00 95.56 67 LEU A C 1
ATOM 544 O O . LEU A 1 67 ? 4.483 2.288 -2.373 1.00 95.56 67 LEU A O 1
ATOM 548 N N . ILE A 1 68 ? 6.087 1.629 -3.803 1.00 97.75 68 ILE A N 1
ATOM 549 C CA . ILE A 1 68 ? 5.238 1.745 -4.998 1.00 97.75 68 ILE A CA 1
ATOM 550 C C . ILE A 1 68 ? 4.066 0.754 -4.910 1.00 97.75 68 ILE A C 1
ATOM 552 O O . ILE A 1 68 ? 2.930 1.117 -5.219 1.00 97.75 68 ILE A O 1
ATOM 556 N N . GLY A 1 69 ? 4.335 -0.474 -4.463 1.00 97.12 69 GLY A N 1
ATOM 557 C CA . GLY A 1 69 ? 3.343 -1.521 -4.256 1.00 97.12 69 GLY A CA 1
ATOM 558 C C . GLY A 1 69 ? 2.283 -1.148 -3.219 1.00 97.12 69 GLY A C 1
ATOM 559 O O . GLY A 1 69 ? 1.089 -1.223 -3.513 1.00 97.12 69 GLY A O 1
ATOM 560 N N . ASP A 1 70 ? 2.689 -0.659 -2.049 1.00 96.94 70 ASP A N 1
ATOM 561 C CA . ASP A 1 70 ? 1.770 -0.201 -0.999 1.00 96.94 70 ASP A CA 1
ATOM 562 C C . ASP A 1 70 ? 0.882 0.946 -1.486 1.00 96.94 70 ASP A C 1
ATOM 564 O O . ASP A 1 70 ? -0.322 0.983 -1.211 1.00 96.94 70 ASP A O 1
ATOM 568 N N . LEU A 1 71 ? 1.447 1.870 -2.270 1.00 97.75 71 LEU A N 1
ATOM 569 C CA . LEU A 1 71 ? 0.693 2.971 -2.859 1.00 97.75 71 LEU A CA 1
ATOM 570 C C . LEU A 1 71 ? -0.291 2.479 -3.934 1.00 97.75 71 LEU A C 1
ATOM 572 O O . LEU A 1 71 ? -1.403 3.007 -4.025 1.00 97.75 71 LEU A O 1
ATOM 576 N N . ALA A 1 72 ? 0.065 1.453 -4.715 1.00 98.19 72 ALA A N 1
ATOM 577 C CA . ALA A 1 72 ? -0.843 0.816 -5.671 1.00 98.19 72 ALA A CA 1
ATOM 578 C C . ALA A 1 72 ? -2.057 0.201 -4.957 1.00 98.19 72 ALA A C 1
ATOM 580 O O . ALA A 1 72 ? -3.206 0.459 -5.321 1.00 98.19 72 ALA A O 1
ATOM 581 N N . LEU A 1 73 ? -1.810 -0.557 -3.888 1.00 97.44 73 LEU A N 1
ATOM 582 C CA . LEU A 1 73 ? -2.852 -1.215 -3.100 1.00 97.44 73 LEU A CA 1
ATOM 583 C C . LEU A 1 73 ? -3.721 -0.223 -2.329 1.00 97.44 73 LEU A C 1
ATOM 585 O O . LEU A 1 73 ? -4.936 -0.396 -2.243 1.00 97.44 73 LEU A O 1
ATOM 589 N N . THR A 1 74 ? -3.114 0.846 -1.819 1.00 97.75 74 THR A N 1
ATOM 590 C CA . THR A 1 74 ? -3.832 1.950 -1.180 1.00 97.75 74 THR A CA 1
ATOM 591 C C . THR A 1 74 ? -4.777 2.629 -2.172 1.00 97.75 74 THR A C 1
ATOM 593 O O . THR A 1 74 ? -5.944 2.854 -1.855 1.00 97.75 74 THR A O 1
ATOM 596 N N . ASN A 1 75 ? -4.325 2.907 -3.402 1.00 98.25 75 ASN A N 1
ATOM 597 C CA . ASN A 1 75 ? -5.187 3.492 -4.435 1.00 98.25 75 ASN A CA 1
ATOM 598 C C . ASN A 1 75 ? -6.283 2.523 -4.905 1.00 98.25 75 ASN A C 1
ATOM 600 O O . ASN A 1 75 ? -7.409 2.962 -5.134 1.00 98.25 75 ASN A O 1
ATOM 604 N N . MET A 1 76 ? -6.018 1.212 -4.936 1.00 97.12 76 MET A N 1
ATOM 605 C CA . MET A 1 76 ? -7.057 0.192 -5.132 1.00 97.12 76 MET A CA 1
ATOM 606 C C . MET A 1 76 ? -8.112 0.253 -4.014 1.00 97.12 76 MET A C 1
ATOM 608 O O . MET A 1 76 ? -9.306 0.222 -4.304 1.00 97.12 76 MET A O 1
ATOM 612 N N . GLY A 1 77 ? -7.697 0.383 -2.748 1.00 95.44 77 GLY A N 1
ATOM 613 C CA . GLY A 1 77 ? -8.601 0.565 -1.604 1.00 95.44 77 GLY A CA 1
ATOM 614 C C . GLY A 1 77 ? -9.430 1.855 -1.668 1.00 95.44 77 GLY A C 1
ATOM 615 O O . GLY A 1 77 ? -10.573 1.880 -1.218 1.00 95.44 77 GLY A O 1
ATOM 616 N N . LEU A 1 78 ? -8.890 2.912 -2.281 1.00 97.12 78 LEU A N 1
ATOM 617 C CA . LEU A 1 78 ? -9.590 4.178 -2.539 1.00 97.12 78 LEU A CA 1
ATOM 618 C C . LEU A 1 78 ? -10.493 4.146 -3.783 1.00 97.12 78 LEU A C 1
ATOM 620 O O . LEU A 1 78 ? -11.229 5.106 -4.013 1.00 97.12 78 LEU A O 1
ATOM 624 N N . GLY A 1 79 ? -10.438 3.079 -4.584 1.00 96.06 79 GLY A N 1
ATOM 625 C CA . GLY A 1 79 ? -11.170 2.959 -5.846 1.00 96.06 79 GLY A CA 1
ATOM 626 C C . GLY A 1 79 ? -10.549 3.725 -7.020 1.00 96.06 79 GLY A C 1
ATOM 627 O O . GLY A 1 79 ? -11.173 3.825 -8.077 1.00 96.06 79 GLY A O 1
ATOM 628 N N . ASP A 1 80 ? -9.329 4.248 -6.878 1.00 97.88 80 ASP A N 1
ATOM 629 C CA . ASP A 1 80 ? -8.605 4.914 -7.964 1.00 97.88 80 ASP A CA 1
ATOM 630 C C . ASP A 1 80 ? -7.919 3.875 -8.862 1.00 97.88 80 ASP A C 1
ATOM 632 O O . ASP A 1 80 ? -6.741 3.537 -8.710 1.00 97.88 80 ASP A O 1
ATOM 636 N N . LYS A 1 81 ? -8.706 3.331 -9.796 1.00 97.38 81 LYS A N 1
ATOM 637 C CA . LYS A 1 81 ? -8.291 2.267 -10.719 1.00 97.38 81 LYS A CA 1
ATOM 638 C C . LYS A 1 81 ? -7.031 2.616 -11.505 1.00 97.38 81 LYS A C 1
ATOM 640 O O . LYS A 1 81 ? -6.134 1.784 -11.624 1.00 97.38 81 LYS A O 1
ATOM 645 N N . ALA A 1 82 ? -7.001 3.818 -12.075 1.00 97.56 82 ALA A N 1
ATOM 646 C CA . ALA A 1 82 ? -5.933 4.233 -12.970 1.00 97.56 82 ALA A CA 1
ATOM 647 C C . ALA A 1 82 ? -4.614 4.339 -12.203 1.00 97.56 82 ALA A C 1
ATOM 649 O O . ALA A 1 82 ? -3.626 3.725 -12.602 1.00 97.56 82 ALA A O 1
ATOM 650 N N . ALA A 1 83 ? -4.621 5.031 -11.057 1.00 98.00 83 ALA A N 1
ATOM 651 C CA . ALA A 1 83 ? -3.434 5.149 -10.221 1.00 98.00 83 ALA A CA 1
ATOM 652 C C . ALA A 1 83 ? -2.951 3.780 -9.722 1.00 98.00 83 ALA A C 1
ATOM 654 O O . ALA A 1 83 ? -1.754 3.499 -9.775 1.00 98.00 83 ALA A O 1
ATOM 655 N N . ALA A 1 84 ? -3.869 2.912 -9.281 1.00 98.25 84 ALA A N 1
ATOM 656 C CA . ALA A 1 84 ? -3.525 1.588 -8.772 1.00 98.25 84 ALA A CA 1
ATOM 657 C C . ALA A 1 84 ? -2.809 0.725 -9.824 1.00 98.25 84 ALA A C 1
ATOM 659 O O . ALA A 1 84 ? -1.757 0.156 -9.535 1.00 98.25 84 ALA A O 1
ATOM 660 N N . LEU A 1 85 ? -3.340 0.658 -11.050 1.00 97.94 85 LEU A N 1
ATOM 661 C CA . LEU A 1 85 ? -2.747 -0.137 -12.130 1.00 97.94 85 LEU A CA 1
ATOM 662 C C . LEU A 1 85 ? -1.395 0.428 -12.576 1.00 97.94 85 LEU A C 1
ATOM 664 O O . LEU A 1 85 ? -0.427 -0.323 -12.663 1.00 97.94 85 LEU A O 1
ATOM 668 N N . THR A 1 86 ? -1.299 1.745 -12.784 1.00 98.06 86 THR A N 1
ATOM 669 C CA . THR A 1 86 ? -0.038 2.386 -13.192 1.00 98.06 86 THR A CA 1
ATOM 670 C C . THR A 1 86 ? 1.066 2.191 -12.153 1.00 98.06 86 THR A C 1
ATOM 672 O O . THR A 1 86 ? 2.219 1.942 -12.504 1.00 98.06 86 THR A O 1
ATOM 675 N N . LEU A 1 87 ? 0.739 2.282 -10.862 1.00 98.38 87 LEU A N 1
ATOM 676 C CA . LEU A 1 87 ? 1.713 2.037 -9.799 1.00 98.38 87 LEU A CA 1
ATOM 677 C C . LEU A 1 87 ? 2.109 0.559 -9.727 1.00 98.38 87 LEU A C 1
ATOM 679 O O . LEU A 1 87 ? 3.294 0.270 -9.600 1.00 98.38 87 LEU A O 1
ATOM 683 N N . ALA A 1 88 ? 1.166 -0.373 -9.864 1.00 97.62 88 ALA A N 1
ATOM 684 C CA . ALA A 1 88 ? 1.483 -1.799 -9.851 1.00 97.62 88 ALA A CA 1
ATOM 685 C C . ALA A 1 88 ? 2.412 -2.204 -11.014 1.00 97.62 88 ALA A C 1
ATOM 687 O O . ALA A 1 88 ? 3.400 -2.906 -10.802 1.00 97.62 88 ALA A O 1
ATOM 688 N N . GLU A 1 89 ? 2.165 -1.693 -12.224 1.00 96.94 89 GLU A N 1
ATOM 689 C CA . GLU A 1 89 ? 3.062 -1.871 -13.375 1.00 96.94 89 GLU A CA 1
ATOM 690 C C . GLU A 1 89 ? 4.453 -1.281 -13.111 1.00 96.94 89 GLU A C 1
ATOM 692 O O . GLU A 1 89 ? 5.472 -1.911 -13.403 1.00 96.94 89 GLU A O 1
ATOM 697 N N . ARG A 1 90 ? 4.513 -0.085 -12.510 1.00 97.81 90 ARG A N 1
ATOM 698 C CA . ARG A 1 90 ? 5.780 0.553 -12.138 1.00 97.81 90 ARG A CA 1
ATOM 699 C C . ARG A 1 90 ? 6.548 -0.267 -11.101 1.00 97.81 90 ARG A C 1
ATOM 701 O O . ARG A 1 90 ? 7.763 -0.381 -11.228 1.00 97.81 90 ARG A O 1
ATOM 708 N N . ALA A 1 91 ? 5.875 -0.840 -10.101 1.00 97.31 91 ALA A N 1
ATOM 709 C CA . ALA A 1 91 ? 6.516 -1.705 -9.109 1.00 97.31 91 ALA A CA 1
ATOM 710 C C . ALA A 1 91 ? 7.133 -2.944 -9.776 1.00 97.31 91 ALA A C 1
ATOM 712 O O . ALA A 1 91 ? 8.258 -3.319 -9.454 1.00 97.31 91 ALA A O 1
ATOM 713 N N . MET A 1 92 ? 6.429 -3.537 -10.745 1.00 95.50 92 MET A N 1
ATOM 714 C CA . MET A 1 92 ? 6.915 -4.691 -11.506 1.00 95.50 92 MET A CA 1
ATOM 715 C C . MET A 1 92 ? 8.136 -4.345 -12.363 1.00 95.50 92 MET A C 1
ATOM 717 O O . MET A 1 92 ? 9.095 -5.111 -12.407 1.00 95.50 92 MET A O 1
ATOM 721 N N . ALA A 1 93 ? 8.150 -3.164 -12.984 1.00 95.81 93 ALA A N 1
ATOM 722 C CA . ALA A 1 93 ? 9.316 -2.679 -13.717 1.00 95.81 93 ALA A CA 1
ATOM 723 C C . ALA A 1 93 ? 10.508 -2.340 -12.799 1.00 95.81 93 ALA A C 1
ATOM 725 O O . ALA A 1 93 ? 11.659 -2.508 -13.203 1.00 95.81 93 ALA A O 1
ATOM 726 N N . ALA A 1 94 ? 10.245 -1.862 -11.577 1.00 96.31 94 ALA A N 1
ATOM 727 C CA . ALA A 1 94 ? 11.274 -1.497 -10.604 1.00 96.31 94 ALA A CA 1
ATOM 728 C C . ALA A 1 94 ? 11.994 -2.717 -10.006 1.00 96.31 94 ALA A C 1
ATOM 730 O O . ALA A 1 94 ? 13.172 -2.615 -9.671 1.00 96.31 94 ALA A O 1
ATOM 731 N N . ASN A 1 95 ? 11.320 -3.869 -9.904 1.00 95.94 95 ASN A N 1
ATOM 732 C CA . ASN A 1 95 ? 11.915 -5.097 -9.380 1.00 95.94 95 ASN A CA 1
ATOM 733 C C . ASN A 1 95 ? 11.622 -6.320 -10.270 1.00 95.94 95 ASN A C 1
ATOM 735 O O . ASN A 1 95 ? 10.758 -7.137 -9.942 1.00 95.94 95 ASN A O 1
ATOM 739 N N . PRO A 1 96 ? 12.322 -6.447 -11.410 1.00 93.12 96 PRO A N 1
ATOM 740 C CA . PRO A 1 96 ? 12.121 -7.558 -12.330 1.00 93.12 96 PRO A CA 1
ATOM 741 C C . PRO A 1 96 ? 12.622 -8.879 -11.728 1.00 93.12 96 PRO A C 1
ATOM 743 O O . PRO A 1 96 ? 13.730 -8.954 -11.185 1.00 93.12 96 PRO A O 1
ATOM 746 N N . ILE A 1 97 ? 11.828 -9.942 -11.884 1.00 91.94 97 ILE A N 1
ATOM 747 C CA . ILE A 1 97 ? 12.113 -11.284 -11.349 1.00 91.94 97 ILE A CA 1
ATOM 748 C C . ILE A 1 97 ? 13.445 -11.859 -11.851 1.00 91.94 97 ILE A C 1
ATOM 750 O O . ILE A 1 97 ? 14.109 -12.609 -11.140 1.00 91.94 97 ILE A O 1
ATOM 754 N N . GLU A 1 98 ? 13.883 -11.471 -13.051 1.00 93.25 98 GLU A N 1
ATOM 755 C CA . GLU A 1 98 ? 15.153 -11.899 -13.638 1.00 93.25 98 GLU A CA 1
ATOM 756 C C . GLU A 1 98 ? 16.368 -11.368 -12.866 1.00 93.25 98 GLU A C 1
ATOM 758 O O . GLU A 1 98 ? 17.450 -11.950 -12.950 1.00 93.25 98 GLU A O 1
ATOM 763 N N . LYS A 1 99 ? 16.209 -10.254 -12.138 1.00 91.31 99 LYS A N 1
ATOM 764 C CA . LYS A 1 99 ? 17.275 -9.632 -11.336 1.00 91.31 99 LYS A CA 1
ATOM 765 C C . LYS A 1 99 ? 17.158 -9.957 -9.852 1.00 91.31 99 LYS A C 1
ATOM 767 O O . LYS A 1 99 ? 18.181 -10.005 -9.174 1.00 91.31 99 LYS A O 1
ATOM 772 N N . ASP A 1 100 ? 15.945 -10.198 -9.367 1.00 91.69 100 ASP A N 1
ATOM 773 C CA . ASP A 1 100 ? 15.678 -10.610 -7.993 1.00 91.69 100 ASP A CA 1
ATOM 774 C C . ASP A 1 100 ? 14.614 -11.714 -7.968 1.00 91.69 100 ASP A C 1
ATOM 776 O O . ASP A 1 100 ? 13.411 -11.467 -7.895 1.00 91.69 100 ASP A O 1
ATOM 780 N N . ALA A 1 101 ? 15.072 -12.963 -7.999 1.00 92.00 101 ALA A N 1
ATOM 781 C CA . ALA A 1 101 ? 14.184 -14.118 -7.945 1.00 92.00 101 ALA A CA 1
ATOM 782 C C . ALA A 1 101 ? 13.513 -14.306 -6.569 1.00 92.00 101 ALA A C 1
ATOM 784 O O . ALA A 1 101 ? 12.534 -15.045 -6.473 1.00 92.00 101 ALA A O 1
ATOM 785 N N . LEU A 1 102 ? 14.033 -13.677 -5.506 1.00 93.19 102 LEU A N 1
ATOM 786 C CA . LEU A 1 102 ? 13.480 -13.799 -4.159 1.00 93.19 102 LEU A CA 1
ATOM 787 C C . LEU A 1 102 ? 12.290 -12.857 -3.975 1.00 93.19 102 LEU A C 1
ATOM 789 O O . LEU A 1 102 ? 11.235 -13.289 -3.517 1.00 93.19 102 LEU A O 1
ATOM 793 N N . SER A 1 103 ? 12.462 -11.577 -4.311 1.00 93.44 103 SER A N 1
ATOM 794 C CA . SER A 1 103 ? 11.461 -10.543 -4.032 1.00 93.44 103 SER A CA 1
ATOM 795 C C . SER A 1 103 ? 10.731 -10.019 -5.274 1.00 93.44 103 SER A C 1
ATOM 797 O O . SER A 1 103 ? 9.618 -9.505 -5.140 1.00 93.44 103 SER A O 1
ATOM 799 N N . GLY A 1 104 ? 11.280 -10.234 -6.476 1.00 91.94 104 GLY A N 1
ATOM 800 C CA . GLY A 1 104 ? 10.686 -9.857 -7.765 1.00 91.94 104 GLY A CA 1
ATOM 801 C C . GLY A 1 104 ? 9.307 -10.456 -8.082 1.00 91.94 104 GLY A C 1
ATOM 802 O O . GLY A 1 104 ? 8.549 -9.823 -8.815 1.00 91.94 104 GLY A O 1
ATOM 803 N N . PRO A 1 105 ? 8.884 -11.602 -7.506 1.00 95.69 105 PRO A N 1
ATOM 804 C CA . PRO A 1 105 ? 7.488 -12.035 -7.605 1.00 95.69 105 PRO A CA 1
ATOM 805 C C . PRO A 1 105 ? 6.481 -11.125 -6.875 1.00 95.69 105 PRO A C 1
ATOM 807 O O . PRO A 1 105 ? 5.298 -11.137 -7.211 1.00 95.69 105 PRO A O 1
ATOM 810 N N . THR A 1 106 ? 6.914 -10.333 -5.885 1.00 94.88 106 THR A N 1
ATOM 811 C CA . THR A 1 106 ? 6.009 -9.525 -5.042 1.00 94.88 106 THR A CA 1
ATOM 812 C C . THR A 1 106 ? 5.214 -8.491 -5.85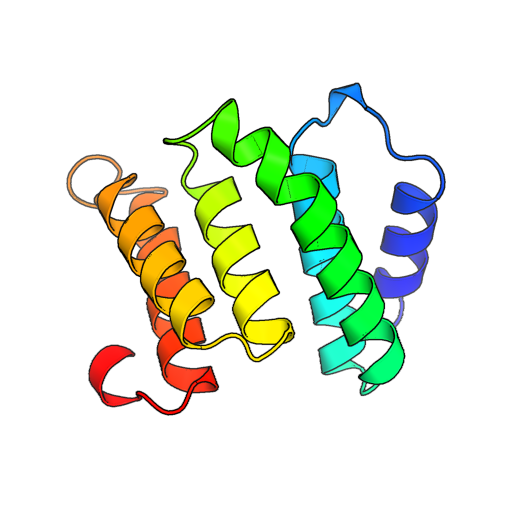3 1.00 94.88 106 THR A C 1
ATOM 814 O O . THR A 1 106 ? 3.987 -8.490 -5.763 1.00 94.88 106 THR A O 1
ATOM 817 N N . PRO A 1 107 ? 5.831 -7.642 -6.701 1.00 94.69 107 PRO A N 1
ATOM 818 C CA . PRO A 1 107 ? 5.069 -6.727 -7.553 1.00 94.69 107 PRO A CA 1
ATOM 819 C C . PRO A 1 107 ? 4.107 -7.400 -8.539 1.00 94.69 107 PRO A C 1
ATOM 821 O O . PRO A 1 107 ? 3.092 -6.802 -8.894 1.00 94.69 107 PRO A O 1
ATOM 824 N N . ILE A 1 108 ? 4.406 -8.629 -8.976 1.00 95.12 108 ILE A N 1
ATOM 825 C CA . ILE A 1 108 ? 3.538 -9.395 -9.882 1.00 95.12 108 ILE A CA 1
ATOM 826 C C . ILE A 1 108 ? 2.242 -9.779 -9.152 1.00 95.12 108 ILE A C 1
ATOM 828 O O . ILE A 1 108 ? 1.153 -9.578 -9.688 1.00 95.12 108 ILE A O 1
ATOM 832 N N . GLU A 1 109 ? 2.338 -10.244 -7.899 1.00 95.19 109 GLU A N 1
ATOM 833 C CA . GLU A 1 109 ? 1.164 -10.488 -7.041 1.00 95.19 109 GLU A CA 1
ATOM 834 C C . GLU A 1 109 ? 0.338 -9.217 -6.838 1.00 95.19 109 GLU A C 1
ATOM 836 O O . GLU A 1 109 ? -0.889 -9.251 -6.944 1.00 95.19 109 GLU A O 1
ATOM 841 N N . ILE A 1 110 ? 1.005 -8.087 -6.588 1.00 96.25 110 ILE A N 1
ATOM 842 C CA . ILE A 1 110 ? 0.339 -6.799 -6.389 1.00 96.25 110 ILE A CA 1
ATOM 843 C C . ILE A 1 110 ? -0.450 -6.407 -7.639 1.00 96.25 110 ILE A C 1
ATOM 845 O O . ILE A 1 110 ? -1.626 -6.054 -7.521 1.00 96.25 110 ILE A O 1
ATOM 849 N N . LEU A 1 111 ? 0.156 -6.507 -8.827 1.00 96.25 111 LEU A N 1
ATOM 850 C CA . LEU A 1 111 ? -0.530 -6.246 -10.091 1.00 96.25 111 LEU A CA 1
ATOM 851 C C . LEU A 1 111 ? -1.731 -7.170 -10.276 1.00 96.25 111 LEU A C 1
ATOM 853 O O . LEU A 1 111 ? -2.819 -6.678 -10.574 1.00 96.25 111 LEU A O 1
ATOM 857 N N . ALA A 1 112 ? -1.570 -8.471 -10.034 1.00 96.06 112 ALA A N 1
ATOM 858 C CA . ALA A 1 112 ? -2.658 -9.432 -10.167 1.00 96.06 112 ALA A CA 1
ATOM 859 C C . ALA A 1 112 ? -3.828 -9.114 -9.222 1.00 96.06 112 ALA A C 1
ATOM 861 O O . ALA A 1 112 ? -4.989 -9.100 -9.637 1.00 96.06 112 ALA A O 1
ATOM 862 N N . ARG A 1 113 ? -3.539 -8.774 -7.960 1.00 95.12 113 ARG A N 1
ATOM 863 C CA . ARG A 1 113 ? -4.555 -8.388 -6.974 1.00 95.12 113 ARG A CA 1
ATOM 864 C C . ARG A 1 113 ? -5.279 -7.099 -7.360 1.00 95.12 113 ARG A C 1
ATOM 866 O O . ARG A 1 113 ? -6.506 -7.045 -7.252 1.00 95.12 113 ARG A O 1
ATOM 873 N N . VAL A 1 114 ? -4.543 -6.083 -7.818 1.00 96.88 114 VAL A N 1
ATOM 874 C CA . VAL A 1 114 ? -5.126 -4.822 -8.306 1.00 96.88 114 VAL A CA 1
ATOM 875 C C . VAL A 1 114 ? -6.013 -5.084 -9.519 1.00 96.88 114 VAL A C 1
ATOM 877 O O . VAL A 1 114 ? -7.172 -4.674 -9.524 1.00 96.88 114 VAL A O 1
ATOM 880 N N . ALA A 1 115 ? -5.510 -5.808 -10.518 1.00 95.75 115 ALA A N 1
ATOM 881 C CA . ALA A 1 115 ? -6.251 -6.145 -11.727 1.00 95.75 115 ALA A CA 1
ATOM 882 C C . ALA A 1 115 ? -7.554 -6.895 -11.404 1.00 95.75 115 ALA A C 1
ATOM 884 O O . ALA A 1 115 ? -8.629 -6.485 -11.848 1.00 95.75 115 ALA A O 1
ATOM 885 N N . ALA A 1 116 ? -7.491 -7.916 -10.545 1.00 94.62 116 ALA A N 1
ATOM 886 C CA . ALA A 1 116 ? -8.660 -8.681 -10.124 1.00 94.62 116 ALA A CA 1
ATOM 887 C C . ALA A 1 116 ? -9.707 -7.813 -9.398 1.00 94.62 116 ALA A C 1
ATOM 889 O O . ALA A 1 116 ? -10.890 -7.852 -9.742 1.00 94.62 116 ALA A O 1
ATOM 890 N N . ARG A 1 117 ? -9.293 -6.990 -8.422 1.00 92.69 117 ARG A N 1
ATOM 891 C CA . ARG A 1 117 ? -10.206 -6.109 -7.660 1.00 92.69 117 ARG A CA 1
ATOM 892 C C . ARG A 1 117 ? -10.802 -4.989 -8.511 1.00 92.69 117 ARG A C 1
ATOM 894 O O . ARG A 1 117 ? -11.920 -4.565 -8.232 1.00 92.69 117 ARG A O 1
ATOM 901 N N . MET A 1 118 ? -10.093 -4.528 -9.542 1.00 94.44 118 MET A N 1
ATOM 902 C CA . MET A 1 118 ? -10.534 -3.434 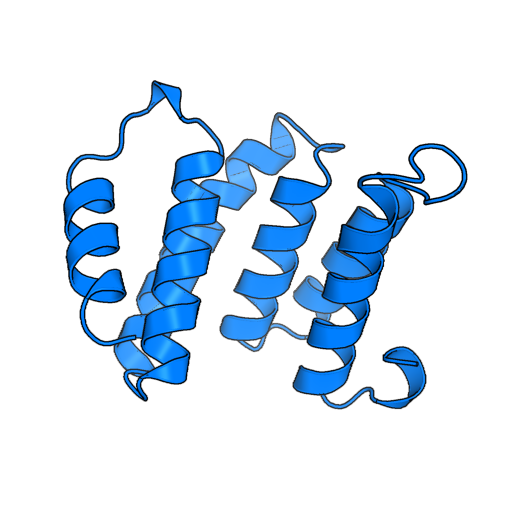-10.415 1.00 94.44 118 MET A CA 1
ATOM 903 C C . MET A 1 118 ? -11.237 -3.904 -11.702 1.00 94.44 118 MET A C 1
ATOM 905 O O . MET A 1 118 ? -11.461 -3.103 -12.620 1.00 94.44 118 MET A O 1
ATOM 909 N N . GLY A 1 119 ? -11.611 -5.186 -11.771 1.00 92.06 119 GLY A N 1
ATOM 910 C CA . GLY A 1 119 ? -12.407 -5.747 -12.862 1.00 92.06 119 GLY A CA 1
ATOM 911 C C . GLY A 1 119 ? -11.638 -5.941 -14.171 1.00 92.06 119 GLY A C 1
ATOM 912 O O . GLY A 1 119 ? -12.239 -5.834 -15.235 1.00 92.06 119 GLY A O 1
ATOM 913 N N . GLU A 1 120 ? -10.330 -6.205 -14.108 1.00 92.19 120 GLU A N 1
ATOM 914 C CA . GLU A 1 120 ? -9.484 -6.566 -15.260 1.00 92.19 120 GLU A CA 1
ATOM 915 C C . GLU A 1 120 ? -8.893 -7.979 -15.090 1.00 92.19 120 GLU A C 1
ATOM 917 O O . GLU A 1 120 ? -7.676 -8.134 -15.008 1.00 92.19 120 GLU A O 1
ATOM 922 N N . PRO A 1 121 ? -9.731 -9.030 -14.999 1.00 86.94 121 PRO A N 1
ATOM 923 C CA . PRO A 1 121 ? -9.282 -10.385 -14.666 1.00 86.94 121 PRO A CA 1
ATOM 924 C C . PRO A 1 121 ? -8.287 -10.965 -15.677 1.00 86.94 121 PRO A C 1
ATOM 926 O O . PRO A 1 121 ? -7.395 -11.702 -15.275 1.00 86.94 121 PRO A O 1
ATOM 929 N N . ASP A 1 122 ? -8.378 -10.585 -16.955 1.00 88.06 122 ASP A N 1
ATOM 930 C CA . ASP A 1 122 ? -7.438 -11.026 -17.996 1.00 88.06 122 ASP A CA 1
ATOM 931 C C . ASP A 1 122 ? -6.001 -10.555 -17.733 1.00 88.06 122 ASP A C 1
ATOM 933 O O . ASP A 1 122 ? -5.054 -11.152 -18.227 1.00 88.06 122 ASP A O 1
ATOM 937 N N . ARG A 1 123 ? -5.828 -9.485 -16.948 1.00 85.25 123 ARG A N 1
ATOM 938 C CA . ARG A 1 123 ? -4.516 -8.967 -16.538 1.00 85.25 123 ARG A CA 1
ATOM 939 C C . ARG A 1 123 ? -4.032 -9.543 -15.209 1.00 85.25 123 ARG A C 1
ATOM 941 O O . ARG A 1 123 ? -2.942 -9.195 -14.765 1.00 85.25 123 ARG A O 1
ATOM 948 N N . ALA A 1 124 ? -4.857 -10.350 -14.545 1.00 83.50 124 ALA A N 1
ATOM 949 C CA . ALA A 1 124 ? -4.529 -10.982 -13.274 1.00 83.50 124 ALA A CA 1
ATOM 950 C C . ALA A 1 124 ? -3.916 -12.386 -13.432 1.00 83.50 124 ALA A C 1
ATOM 952 O O . ALA A 1 124 ? -3.625 -13.020 -12.417 1.00 83.50 124 ALA A O 1
ATOM 953 N N . ILE A 1 125 ? -3.759 -12.869 -14.672 1.00 71.25 125 ILE A N 1
ATOM 954 C CA . ILE A 1 125 ? -3.308 -14.221 -15.041 1.00 71.25 125 ILE A CA 1
ATOM 955 C C . ILE A 1 125 ? -2.058 -14.130 -15.916 1.00 71.25 125 ILE A C 1
ATOM 957 O O . ILE A 1 125 ? -2.025 -13.240 -16.795 1.00 71.25 125 ILE A O 1
#